Protein 3EBR (pdb70)

Structure (mmCIF, N/CA/C/O backbone):
data_3EBR
#
_entry.id   3EBR
#
_cell.length_a   91.157
_cell.length_b   91.157
_cell.length_c   48.753
_cell.angle_alpha   90.000
_cell.angle_beta   90.000
_cell.angle_gamma   90.000
#
_symmetry.space_group_name_H-M   'P 42 2 2'
#
loop_
_entity.id
_entity.type
_entity.pdbx_description
1 polymer 'uncharacterized RmlC-like cupin'
2 non-polymer DI(HYDROXYETHYL)ETHER
3 water water
#
loop_
_atom_site.group_PDB
_atom_site.id
_atom_site.type_symbol
_atom_site.label_atom_id
_atom_site.label_alt_id
_atom_site.label_comp_id
_atom_site.label_asym_id
_atom_site.label_entity_id
_atom_site.label_seq_id
_atom_site.pdbx_PDB_ins_code
_atom_site.Cartn_x
_atom_site.Cartn_y
_atom_site.Cartn_z
_atom_site.occupancy
_atom_site.B_iso_or_equiv
_atom_site.auth_seq_id
_atom_site.auth_comp_id
_atom_site.auth_asym_id
_atom_site.auth_atom_id
_atom_site.pdbx_PDB_model_num
ATOM 9 N N . LEU A 1 3 ? 50.118 -3.382 4.554 1.00 57.85 2 LEU A N 1
ATOM 10 C CA . LEU A 1 3 ? 49.890 -2.106 5.296 1.00 58.51 2 LEU A CA 1
ATOM 11 C C . LEU A 1 3 ? 51.073 -1.430 5.998 1.00 59.04 2 LEU A C 1
ATOM 12 O O . LEU A 1 3 ? 51.159 -0.202 5.947 1.00 58.98 2 LEU A O 1
ATOM 14 N N . PHE A 1 4 ? 51.976 -2.212 6.610 1.00 59.23 3 PHE A N 1
ATOM 15 C CA . PHE A 1 4 ? 53.134 -1.645 7.362 1.00 59.02 3 PHE A CA 1
ATOM 16 C C . PHE A 1 4 ? 54.074 -0.773 6.505 1.00 59.70 3 PHE A C 1
ATOM 17 O O . PHE A 1 4 ? 54.755 0.112 7.041 1.00 58.01 3 PHE A O 1
ATOM 25 N N . GLU A 1 5 ? 54.136 -1.077 5.202 1.00 61.23 4 GLU A N 1
ATOM 26 C CA . GLU A 1 5 ? 54.922 -0.320 4.221 1.00 62.29 4 GLU A CA 1
ATOM 27 C C . GLU A 1 5 ? 54.411 1.141 4.117 1.00 62.74 4 GLU A C 1
ATOM 28 O O . GLU A 1 5 ? 55.213 2.055 3.908 1.00 63.53 4 GLU A O 1
ATOM 34 N N . SER A 1 6 ? 53.096 1.343 4.286 1.00 62.53 5 SER A N 1
ATOM 35 C CA . SER A 1 6 ? 52.463 2.668 4.265 1.00 63.18 5 SER A CA 1
ATOM 36 C C . SER A 1 6 ? 52.378 3.362 5.654 1.00 63.95 5 SER A C 1
ATOM 37 O O . SER A 1 6 ? 52.223 4.587 5.682 1.00 65.46 5 SER A O 1
ATOM 39 N N . ILE A 1 7 ? 52.459 2.619 6.778 1.00 63.65 6 ILE A N 1
ATOM 40 C CA . ILE A 1 7 ? 52.375 3.221 8.151 1.00 62.84 6 ILE A CA 1
ATOM 41 C C . ILE A 1 7 ? 53.588 4.085 8.546 1.00 62.14 6 ILE A C 1
ATOM 42 O O . ILE A 1 7 ? 54.732 3.635 8.447 1.00 61.20 6 ILE A O 1
ATOM 47 N N . ASN A 1 8 ? 53.313 5.317 9.001 1.00 61.54 7 ASN A N 1
ATOM 48 C CA . ASN A 1 8 ? 54.343 6.268 9.417 1.00 60.67 7 ASN A CA 1
ATOM 49 C C . ASN A 1 8 ? 53.734 7.390 10.294 1.00 59.54 7 ASN A C 1
ATOM 50 O O . ASN A 1 8 ? 52.499 7.486 10.428 1.00 59.32 7 ASN A O 1
ATOM 55 N N . THR A 1 9 ? 54.592 8.190 10.931 1.00 57.42 8 THR A N 1
ATOM 56 C CA . THR A 1 9 ? 54.170 9.319 11.751 1.00 55.07 8 THR A CA 1
ATOM 57 C C . THR A 1 9 ? 53.568 10.413 10.871 1.00 53.90 8 THR A C 1
ATOM 58 O O . THR A 1 9 ? 54.234 10.910 9.949 1.00 54.20 8 THR A O 1
ATOM 62 N N . GLY A 1 10 ? 52.305 10.739 11.154 1.00 51.72 9 GLY A N 1
ATOM 63 C CA . GLY A 1 10 ? 51.542 11.754 10.445 1.00 49.98 9 GLY A CA 1
ATOM 64 C C . GLY A 1 10 ? 51.268 12.966 11.314 1.00 48.60 9 GLY A C 1
ATOM 65 O O . GLY A 1 10 ? 51.526 12.975 12.524 1.00 47.12 9 GLY A O 1
ATOM 66 N N . CYS A 1 11 ? 50.727 13.985 10.663 1.00 48.12 10 CYS A N 1
ATOM 67 C CA . CYS A 1 11 ? 50.388 15.245 11.285 1.00 47.04 10 CYS A CA 1
ATOM 68 C C . CYS A 1 11 ? 49.243 15.887 10.536 1.00 45.65 10 CYS A C 1
ATOM 69 O O . CYS A 1 11 ? 49.346 16.052 9.325 1.00 44.77 10 CYS A O 1
ATOM 72 N N . LEU A 1 12 ? 48.169 16.228 11.252 1.00 45.19 11 LEU A N 1
ATOM 73 C CA . LEU A 1 12 ? 46.991 16.881 10.684 1.00 44.20 11 LEU A CA 1
ATOM 74 C C . LEU A 1 12 ? 46.909 18.233 11.368 1.00 43.55 11 LEU A C 1
ATOM 75 O O . LEU A 1 12 ? 46.711 18.301 12.589 1.00 41.17 11 LEU A O 1
ATOM 80 N N . ASP A 1 13 ? 47.084 19.301 10.584 1.00 44.42 12 ASP A N 1
ATOM 81 C CA . ASP A 1 13 ? 47.075 20.663 11.109 1.00 44.85 12 ASP A CA 1
ATOM 82 C C . ASP A 1 13 ? 45.633 21.064 11.443 1.00 43.95 12 ASP A C 1
ATOM 83 O O . ASP A 1 13 ? 44.683 20.511 10.879 1.00 43.24 12 ASP A O 1
ATOM 88 N N . GLY A 1 14 ? 45.482 22.002 12.375 1.00 44.30 13 GLY A N 1
ATOM 89 C CA . GLY A 1 14 ? 44.168 22.491 12.812 1.00 45.37 13 GLY A CA 1
ATOM 90 C C . GLY A 1 14 ? 43.198 22.929 11.719 1.00 46.06 13 GLY A C 1
ATOM 91 O O . GLY A 1 14 ? 42.009 22.637 11.803 1.00 46.41 13 GLY A O 1
ATOM 92 N N . ASN A 1 15 ? 43.724 23.573 10.679 1.00 46.79 14 ASN A N 1
ATOM 93 C CA . ASN A 1 15 ? 42.903 24.045 9.535 1.00 48.30 14 ASN A CA 1
ATOM 94 C C . ASN A 1 15 ? 42.982 23.109 8.271 1.00 48.65 14 ASN A C 1
ATOM 95 O O . ASN A 1 15 ? 42.815 23.583 7.149 1.00 49.83 14 ASN A O 1
ATOM 100 N N . ASP A 1 16 ? 43.252 21.810 8.480 1.00 48.50 15 ASP A N 1
ATOM 101 C CA . ASP A 1 16 ? 43.239 20.756 7.429 1.00 48.63 15 ASP A CA 1
ATOM 102 C C . ASP A 1 16 ? 42.124 19.701 7.703 1.00 47.79 15 ASP A C 1
ATOM 103 O O . ASP A 1 16 ? 42.049 18.662 7.029 1.00 47.67 15 ASP A O 1
ATOM 108 N N . THR A 1 17 ? 41.269 19.989 8.689 1.00 46.74 16 THR A N 1
ATOM 109 C CA . THR A 1 17 ? 40.136 19.180 9.086 1.00 45.28 16 THR A CA 1
ATOM 110 C C . THR A 1 17 ? 39.110 20.242 9.547 1.00 44.76 16 THR A C 1
ATOM 111 O O . THR A 1 17 ? 39.442 21.086 10.388 1.00 45.39 16 THR A O 1
ATOM 115 N N . PRO A 1 18 ? 37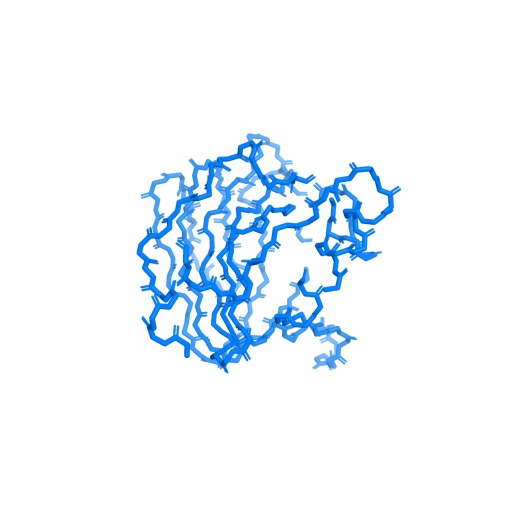.880 20.233 8.988 1.00 43.90 17 PRO A N 1
ATOM 116 C CA . PRO A 1 18 ? 36.950 21.300 9.381 1.00 42.51 17 PRO A CA 1
ATOM 117 C C . PRO A 1 18 ? 36.219 21.162 10.721 1.00 42.34 17 PRO A C 1
ATOM 118 O O . PRO A 1 18 ? 36.012 20.048 11.210 1.00 42.12 17 PRO A O 1
ATOM 122 N N . TRP A 1 19 ? 35.878 22.323 11.303 1.00 42.60 18 TRP A N 1
ATOM 123 C CA . TRP A 1 19 ? 35.049 22.404 12.493 1.00 40.78 18 TRP A CA 1
ATOM 124 C C . TRP A 1 19 ? 33.693 22.120 11.908 1.00 39.61 18 TRP A C 1
ATOM 125 O O . TRP A 1 19 ? 33.381 22.648 10.839 1.00 38.83 18 TRP A O 1
ATOM 144 N N . PRO A 1 21 ? 29.275 21.095 12.968 1.00 41.72 20 PRO A N 1
ATOM 145 C CA . PRO A 1 21 ? 28.270 20.925 14.012 1.00 42.66 20 PRO A CA 1
ATOM 146 C C . PRO A 1 21 ? 28.051 19.452 14.300 1.00 43.70 20 PRO A C 1
ATOM 147 O O . PRO A 1 21 ? 28.164 18.626 13.385 1.00 43.38 20 PRO A O 1
ATOM 151 N N . PHE A 1 22 ? 27.705 19.133 15.548 1.00 44.57 21 PHE A N 1
ATOM 152 C CA . PHE A 1 22 ? 27.492 17.755 15.981 1.00 44.92 21 PHE A CA 1
ATOM 153 C C . PHE A 1 22 ? 26.060 17.354 15.532 1.00 44.85 21 PHE A C 1
ATOM 154 O O . PHE A 1 22 ? 25.154 17.158 16.349 1.00 45.25 21 PHE A O 1
ATOM 162 N N . ALA A 1 23 ? 25.892 17.210 14.211 1.00 44.47 22 ALA A N 1
ATOM 163 C CA . ALA A 1 23 ? 24.616 16.905 13.574 1.00 44.01 22 ALA A CA 1
ATOM 164 C C . ALA A 1 23 ? 24.279 15.423 13.685 1.00 45.37 22 ALA A C 1
ATOM 165 O O . ALA A 1 23 ? 25.188 14.598 13.659 1.00 46.27 22 ALA A O 1
ATOM 167 N N . PRO A 1 24 ? 22.977 15.063 13.746 1.00 45.96 23 PRO A N 1
ATOM 168 C CA . PRO A 1 24 ? 21.761 15.880 13.710 1.00 45.87 23 PRO A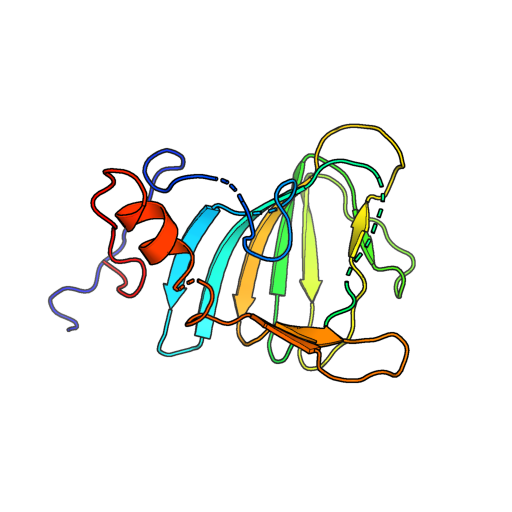 CA 1
ATOM 169 C C . PRO A 1 24 ? 21.231 16.304 15.098 1.00 45.32 23 PRO A C 1
ATOM 170 O O . PRO A 1 24 ? 20.107 16.807 15.183 1.00 45.46 23 PRO A O 1
ATOM 174 N N . TYR A 1 25 ? 22.053 16.211 16.145 1.00 45.02 24 TYR A N 1
ATOM 175 C CA . TYR A 1 25 ? 21.613 16.509 17.512 1.00 45.01 24 TYR A CA 1
ATOM 176 C C . TYR A 1 25 ? 21.720 17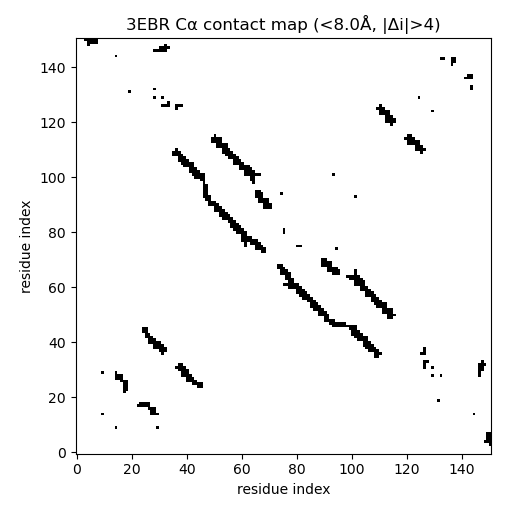.963 17.910 1.00 44.52 24 TYR A C 1
ATOM 177 O O . TYR A 1 25 ? 20.789 18.484 18.521 1.00 45.33 24 TYR A O 1
ATOM 186 N N . SER A 1 26 ? 22.851 18.596 17.593 1.00 44.36 25 SER A N 1
ATOM 187 C CA . SER A 1 26 ? 23.107 19.996 17.949 1.00 44.53 25 SER A CA 1
ATOM 188 C C . SER A 1 26 ? 23.888 20.775 16.891 1.00 45.74 25 SER A C 1
ATOM 189 O O . SER A 1 26 ? 24.788 20.249 16.237 1.00 46.93 25 SER A O 1
ATOM 192 N N . ASN A 1 27 ? 23.527 22.046 16.772 1.00 46.82 26 ASN A N 1
ATOM 193 C CA . ASN A 1 27 ? 24.122 22.994 15.861 1.00 47.34 26 ASN A CA 1
ATOM 194 C C . ASN A 1 27 ? 25.130 23.908 16.612 1.00 46.49 26 ASN A C 1
ATOM 195 O O . ASN A 1 27 ? 26.013 24.486 15.982 1.00 46.36 26 ASN A O 1
ATOM 200 N N . ASP A 1 28 ? 25.014 24.017 17.945 1.00 45.79 27 ASP A N 1
ATOM 201 C CA . ASP A 1 28 ? 25.918 24.831 18.777 1.00 45.87 27 ASP A CA 1
ATOM 202 C C . ASP A 1 28 ? 27.184 24.101 19.184 1.00 44.96 27 ASP A C 1
ATOM 203 O O . ASP A 1 28 ? 28.231 24.733 19.291 1.00 45.56 27 ASP A O 1
ATOM 208 N N . VAL A 1 29 ? 27.079 22.802 19.467 1.00 44.88 28 VAL A N 1
ATOM 209 C CA . VAL A 1 29 ? 28.242 21.991 19.830 1.00 44.69 28 VAL A CA 1
ATOM 210 C C . VAL A 1 29 ? 28.973 21.654 18.539 1.00 44.80 28 VAL A C 1
ATOM 211 O O . VAL A 1 29 ? 28.378 21.015 17.664 1.00 45.94 28 VAL A O 1
ATOM 223 N N . VAL A 1 31 ? 32.529 20.045 16.556 1.00 42.16 30 VAL A N 1
ATOM 224 C CA . VAL A 1 31 ? 33.516 18.971 16.682 1.00 42.25 30 VAL A CA 1
ATOM 225 C C . VAL A 1 31 ? 34.504 19.072 15.520 1.00 43.19 30 VAL A C 1
ATOM 226 O O . VAL A 1 31 ? 34.134 19.548 14.453 1.00 44.28 30 VAL A O 1
ATOM 230 N N . LYS A 1 32 ? 35.760 18.687 15.751 1.00 43.74 31 LYS A N 1
ATOM 231 C CA . LYS A 1 32 ? 36.803 18.662 14.722 1.00 44.27 31 LYS A CA 1
ATOM 232 C C . LYS A 1 32 ? 37.454 17.286 14.856 1.00 43.61 31 LYS A C 1
ATOM 233 O O . LYS A 1 32 ? 37.973 16.971 15.921 1.00 42.48 31 LYS A O 1
ATOM 239 N N . TYR A 1 33 ? 37.417 16.480 13.793 1.00 43.27 32 TYR A N 1
ATOM 240 C CA . TYR A 1 33 ? 37.994 15.127 13.798 1.00 43.59 32 TYR A CA 1
ATOM 241 C C . TYR A 1 33 ? 39.442 15.083 13.303 1.00 43.89 32 TYR A C 1
ATOM 242 O O . TYR A 1 33 ? 39.728 15.538 12.193 1.00 43.40 32 TYR A O 1
ATOM 251 N N . PHE A 1 34 ? 40.333 14.538 14.137 1.00 44.16 33 PHE A N 1
ATOM 252 C CA . PHE A 1 34 ? 41.760 14.360 13.820 1.00 44.46 33 PHE A CA 1
ATOM 253 C C . PHE A 1 34 ? 42.107 12.912 13.490 1.00 45.59 33 PHE A C 1
ATOM 254 O O . PHE A 1 34 ? 42.942 12.679 12.624 1.00 48.14 33 PHE A O 1
ATOM 262 N N . LYS A 1 35 ? 41.515 11.951 14.199 1.00 45.56 34 LYS A N 1
ATOM 263 C CA . LYS A 1 35 ? 41.784 10.547 13.957 1.00 45.53 34 LYS A CA 1
ATOM 264 C C . LYS A 1 35 ? 40.509 9.771 14.273 1.00 44.69 34 LYS A C 1
ATOM 265 O O . LYS A 1 35 ? 39.788 10.157 15.172 1.00 42.65 34 LYS A O 1
ATOM 271 N N . ILE A 1 36 ? 40.204 8.735 13.492 1.00 44.59 35 ILE A N 1
ATOM 272 C CA . ILE A 1 36 ? 39.024 7.893 13.680 1.00 44.15 35 ILE A CA 1
ATOM 273 C C . ILE A 1 36 ? 39.490 6.463 13.428 1.00 44.98 35 ILE A C 1
ATOM 274 O O . ILE A 1 36 ? 39.371 5.972 12.328 1.00 47.63 35 ILE A O 1
ATOM 279 N N . ASP A 1 37 ? 40.059 5.820 14.447 1.00 45.81 36 ASP A N 1
ATOM 280 C CA . ASP A 1 37 ? 40.579 4.446 14.340 1.00 45.91 36 ASP A CA 1
ATOM 281 C C . ASP A 1 37 ? 39.448 3.393 14.355 1.00 44.61 36 ASP A C 1
ATOM 282 O O . ASP A 1 37 ? 38.833 3.187 15.402 1.00 43.75 36 ASP A O 1
ATOM 287 N N . PRO A 1 38 ? 39.221 2.686 13.225 1.00 42.93 37 PRO A N 1
ATOM 288 C CA . PRO A 1 38 ? 38.167 1.678 13.209 1.00 43.70 37 PRO A CA 1
ATOM 289 C C . PRO A 1 38 ? 38.561 0.318 13.790 1.00 44.42 37 PRO A C 1
ATOM 290 O O . PRO A 1 38 ? 37.668 -0.506 13.999 1.00 45.28 37 PRO A O 1
ATOM 294 N N . VAL A 1 39 ? 39.856 0.057 14.002 1.00 44.96 38 VAL A N 1
ATOM 295 C CA . VAL A 1 39 ? 40.293 -1.221 14.576 1.00 45.96 38 VAL A CA 1
ATOM 296 C C . VAL A 1 39 ? 39.938 -1.228 16.062 1.00 46.68 38 VAL A C 1
ATOM 297 O O . VAL A 1 39 ? 39.078 -2.008 16.466 1.00 47.20 38 VAL A O 1
ATOM 301 N N . ARG A 1 40 ? 40.548 -0.333 16.839 1.00 47.36 39 ARG A N 1
ATOM 302 C CA . ARG A 1 40 ? 40.278 -0.254 18.296 1.00 48.92 39 ARG A CA 1
ATOM 303 C C . ARG A 1 40 ? 39.091 0.611 18.703 1.00 48.90 39 ARG A C 1
ATOM 304 O O . ARG A 1 40 ? 38.717 0.580 19.871 1.00 49.96 39 ARG A O 1
ATOM 312 N N . GLY A 1 41 ? 38.496 1.355 17.762 1.00 48.82 40 GLY A N 1
ATOM 313 C CA . GLY A 1 41 ? 37.350 2.210 18.044 1.00 48.65 40 GLY A CA 1
ATOM 314 C C . GLY A 1 41 ? 37.776 3.401 18.863 1.00 48.77 40 GLY A C 1
ATOM 315 O O . GLY A 1 41 ? 37.251 3.609 19.953 1.00 49.98 40 GLY A O 1
ATOM 316 N N . GLU A 1 42 ? 38.744 4.155 18.341 1.00 48.36 41 GLU A N 1
ATOM 317 C CA . GLU A 1 42 ? 39.291 5.325 19.015 1.00 48.49 41 GLU A CA 1
ATOM 318 C C . GLU A 1 42 ? 39.165 6.566 18.137 1.00 44.81 41 GLU A C 1
ATOM 319 O O . GLU A 1 42 ? 39.367 6.474 16.935 1.00 45.04 41 GLU A O 1
ATOM 325 N N . THR A 1 43 ? 38.808 7.701 18.739 1.00 41.70 42 THR A N 1
ATOM 326 C CA . THR A 1 43 ? 38.722 8.97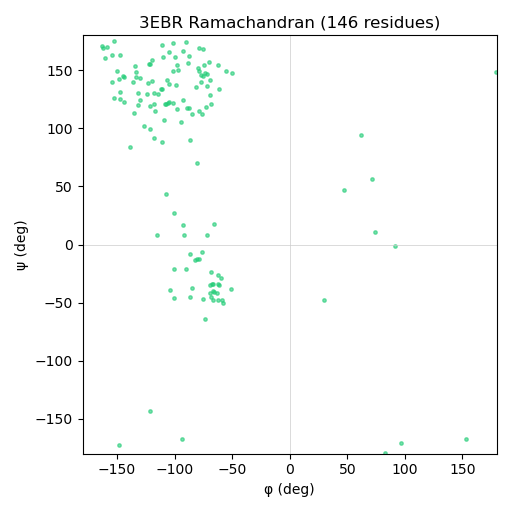1 18.031 1.00 41.37 42 THR A CA 1
ATOM 327 C C . THR A 1 43 ? 39.484 10.033 18.820 1.00 39.30 42 THR A C 1
ATOM 328 O O . THR A 1 43 ? 39.503 9.990 20.049 1.00 36.96 42 THR A O 1
ATOM 332 N N . ILE A 1 44 ? 40.145 10.935 18.090 1.00 39.26 43 ILE A N 1
ATOM 333 C CA . ILE A 1 44 ? 40.895 12.064 18.641 1.00 39.35 43 ILE A CA 1
ATOM 334 C C . ILE A 1 44 ? 40.178 13.285 18.076 1.00 38.49 43 ILE A C 1
ATOM 335 O O . ILE A 1 44 ? 40.051 13.405 16.860 1.00 39.15 43 ILE A O 1
ATOM 340 N N . THR A 1 45 ? 39.662 14.151 18.942 1.00 39.00 44 THR A N 1
ATOM 341 C CA . THR A 1 45 ? 38.933 15.346 18.509 1.00 39.04 44 THR A CA 1
ATOM 342 C C . THR A 1 45 ? 39.073 16.563 19.403 1.00 39.43 44 THR A C 1
ATOM 343 O O . THR A 1 45 ? 39.534 16.448 20.528 1.00 40.99 44 THR A O 1
ATOM 347 N N . LEU A 1 46 ? 38.723 17.722 18.845 1.00 40.81 45 LEU A N 1
ATOM 348 C CA . LEU A 1 46 ? 38.606 18.990 19.569 1.00 41.23 45 LEU A CA 1
ATOM 349 C C . LEU A 1 46 ? 37.102 19.099 19.602 1.00 42.26 45 LEU A C 1
ATOM 350 O O . LEU A 1 46 ? 36.446 18.723 18.621 1.00 42.08 45 LEU A O 1
ATOM 355 N N . LEU A 1 47 ? 36.554 19.586 20.708 1.00 44.63 46 LEU A N 1
ATOM 356 C CA . LEU A 1 47 ? 35.112 19.717 20.877 1.00 47.28 46 LEU A CA 1
ATOM 357 C C . LEU A 1 47 ? 34.822 21.083 21.483 1.00 48.05 46 LEU A C 1
ATOM 358 O O . LEU A 1 47 ? 35.246 21.334 22.601 1.00 50.58 46 LEU A O 1
ATOM 363 N N . LYS A 1 48 ? 34.159 21.969 20.724 1.00 48.45 47 LYS A N 1
ATOM 364 C CA . LYS A 1 48 ? 33.794 23.334 21.153 1.00 47.76 47 LYS A CA 1
ATOM 365 C C . LYS A 1 48 ? 32.343 23.318 21.612 1.00 47.77 47 LYS A C 1
ATOM 366 O O . LYS A 1 48 ? 31.494 22.699 20.958 1.00 48.84 47 LYS A O 1
ATOM 370 N N . ALA A 1 49 ? 32.063 23.990 22.728 1.00 46.88 48 ALA A N 1
ATOM 371 C CA . ALA A 1 49 ? 30.708 24.073 23.286 1.00 46.59 48 ALA A CA 1
ATOM 372 C C . ALA A 1 49 ? 30.494 25.431 23.976 1.00 46.78 48 ALA A C 1
ATOM 373 O O . ALA A 1 49 ? 31.360 25.852 24.761 1.00 46.51 48 ALA A O 1
ATOM 375 N N . PRO A 1 50 ? 29.365 26.132 23.677 1.00 46.39 49 PRO A N 1
ATOM 376 C CA . PRO A 1 50 ? 29.148 27.411 24.348 1.00 46.32 49 PRO A CA 1
ATOM 377 C C . PRO A 1 50 ? 28.823 27.243 25.841 1.00 47.05 49 PRO A C 1
ATOM 378 O O . PRO A 1 50 ? 28.358 26.169 26.270 1.00 46.26 49 PRO A O 1
ATOM 382 N N . ALA A 1 51 ? 29.079 28.311 26.601 1.00 48.10 50 ALA A N 1
ATOM 383 C CA . ALA A 1 51 ? 28.848 28.355 28.043 1.00 48.83 50 ALA A CA 1
ATOM 384 C C . ALA A 1 51 ? 27.376 28.181 28.401 1.00 50.18 50 ALA A C 1
ATOM 385 O O . ALA A 1 51 ? 26.496 28.518 27.612 1.00 50.06 50 ALA A O 1
ATOM 387 N N . GLY A 1 52 ? 27.140 27.690 29.615 1.00 52.11 51 GLY A N 1
ATOM 388 C CA . GLY A 1 52 ? 25.803 27.434 30.149 1.00 53.90 51 GLY A CA 1
ATOM 389 C C . GLY A 1 52 ? 24.969 26.407 29.406 1.00 55.01 51 GLY A C 1
ATOM 390 O O . GLY A 1 52 ? 23.783 26.635 29.171 1.00 55.72 51 GLY A O 1
ATOM 399 N N . GLU A 1 54 ? 23.968 22.261 29.462 1.00 58.42 53 GLU A N 1
ATOM 400 C CA . GLU A 1 54 ? 23.945 20.957 30.103 1.00 58.23 53 GLU A CA 1
ATOM 401 C C . GLU A 1 54 ? 23.766 19.990 28.954 1.00 58.71 53 GLU A C 1
ATOM 402 O O . GLU A 1 54 ? 22.806 20.135 28.193 1.00 59.83 53 GLU A O 1
ATOM 412 N N . PRO A 1 56 ? 23.708 15.788 27.262 1.00 54.52 55 PRO A N 1
ATOM 413 C CA . PRO A 1 56 ? 23.073 14.540 27.711 1.00 53.32 55 PRO A CA 1
ATOM 414 C C . PRO A 1 56 ? 23.973 13.606 28.492 1.00 51.42 55 PRO A C 1
ATOM 415 O O . PRO A 1 56 ? 25.187 13.623 28.298 1.00 50.04 55 PRO A O 1
ATOM 419 N N . ARG A 1 57 ? 23.357 12.845 29.399 1.00 50.62 56 ARG A N 1
ATOM 420 C CA . ARG A 1 57 ? 24.078 11.887 30.202 1.00 49.80 56 ARG A CA 1
ATOM 421 C C . ARG A 1 57 ? 24.454 10.754 29.257 1.00 49.26 56 ARG A C 1
ATOM 422 O O . ARG A 1 57 ? 23.649 10.361 28.402 1.00 49.67 56 ARG A O 1
ATOM 430 N N . HIS A 1 58 ? 25.690 10.291 29.367 1.00 48.75 57 HIS A N 1
ATOM 431 C CA . HIS A 1 58 ? 26.175 9.207 28.536 1.00 49.47 57 HIS A CA 1
ATOM 432 C C . HIS A 1 58 ? 26.896 8.185 29.382 1.00 49.05 57 HIS A C 1
ATOM 433 O O . HIS A 1 58 ? 27.476 8.534 30.406 1.00 50.12 57 HIS A O 1
ATOM 440 N N . HIS A 1 59 ? 26.813 6.933 28.945 1.00 48.55 58 HIS A N 1
ATOM 441 C CA . HIS A 1 59 ? 27.505 5.805 29.528 1.00 47.18 58 HIS A CA 1
ATOM 442 C C . HIS A 1 59 ? 28.567 5.599 28.488 1.00 46.73 58 HIS A C 1
ATOM 443 O O . HIS A 1 59 ? 28.222 5.585 27.299 1.00 46.29 58 HIS A O 1
ATOM 450 N N A HIS A 1 60 ? 29.823 5.453 28.918 0.50 46.30 59 HIS A N 1
ATOM 451 N N B HIS A 1 60 ? 29.829 5.450 28.881 0.50 46.57 59 HIS A N 1
ATOM 452 C CA A HIS A 1 60 ? 30.947 5.229 28.008 0.50 46.29 59 HIS A CA 1
ATOM 453 C CA B HIS A 1 60 ? 30.909 5.214 27.898 0.50 46.71 59 HIS A CA 1
ATOM 454 C C A HIS A 1 60 ? 31.577 3.852 28.265 0.50 45.86 59 HIS A C 1
ATOM 455 C C B HIS A 1 60 ? 31.592 3.880 28.236 0.50 46.15 59 HIS A C 1
ATOM 456 O O A HIS A 1 60 ? 31.869 3.511 29.413 0.50 44.77 59 HIS A O 1
ATOM 457 O O B HIS A 1 60 ? 31.903 3.589 29.393 0.50 45.12 59 HIS A O 1
ATOM 470 N N . THR A 1 61 ? 31.794 3.087 27.187 1.00 46.11 60 THR A N 1
ATOM 471 C CA . THR A 1 61 ? 32.349 1.730 27.260 1.00 46.26 60 THR A CA 1
ATOM 472 C C . THR A 1 61 ? 33.860 1.570 27.498 1.00 46.89 60 THR A C 1
ATOM 473 O O . THR A 1 61 ? 34.267 0.544 28.050 1.00 48.41 60 THR A O 1
ATOM 477 N N . GLY A 1 62 ? 34.670 2.543 27.076 1.00 47.10 61 GLY A N 1
ATOM 478 C CA . GLY A 1 62 ? 36.134 2.501 27.261 1.00 46.91 61 GLY A CA 1
ATOM 479 C C . GLY A 1 62 ? 36.600 3.696 28.063 1.00 47.26 61 GLY A C 1
ATOM 480 O O . GLY A 1 62 ? 35.920 4.116 28.987 1.00 49.74 61 GLY A O 1
ATOM 481 N N . THR A 1 63 ? 37.760 4.238 27.734 1.00 46.14 62 THR A N 1
ATOM 482 C CA . THR A 1 63 ? 38.308 5.380 28.456 1.00 45.13 62 THR A CA 1
ATOM 483 C C . THR A 1 63 ? 38.160 6.656 27.653 1.00 44.91 62 THR A C 1
ATOM 484 O O . THR A 1 63 ? 37.836 6.617 26.461 1.00 46.75 62 THR A O 1
ATOM 488 N N . VAL A 1 64 ? 38.359 7.782 28.335 1.00 43.45 63 VAL A N 1
ATOM 489 C CA . VAL A 1 64 ? 38.329 9.106 27.739 1.00 42.82 63 VAL A CA 1
ATOM 490 C C . VAL A 1 64 ? 39.387 9.959 28.441 1.00 42.77 63 VAL A C 1
ATOM 491 O O . VAL A 1 64 ? 39.365 10.045 29.664 1.00 45.06 63 VAL A O 1
ATOM 495 N N . ILE A 1 65 ? 40.330 10.519 27.687 1.00 40.57 64 ILE A N 1
ATOM 496 C CA . ILE A 1 65 ? 41.343 11.423 28.207 1.00 39.53 64 ILE A CA 1
ATOM 497 C C . ILE A 1 65 ? 40.877 12.793 27.713 1.00 40.58 64 ILE A C 1
ATOM 498 O O . ILE A 1 65 ? 40.700 12.958 26.506 1.00 41.23 64 ILE A O 1
ATOM 503 N N . VAL A 1 66 ? 40.644 13.746 28.616 1.00 39.28 65 VAL A N 1
ATOM 504 C CA . VAL A 1 66 ? 40.203 15.082 28.243 1.00 38.31 65 VAL A CA 1
ATOM 505 C C . VAL A 1 66 ? 41.178 16.147 28.740 1.00 39.81 65 VAL A C 1
ATOM 506 O O . VAL A 1 66 ? 41.413 16.228 29.941 1.00 39.27 65 VAL A O 1
ATOM 510 N N . TYR A 1 67 ? 41.762 16.913 27.808 1.00 40.26 66 TYR A N 1
ATOM 511 C CA . TYR A 1 67 ? 42.630 18.043 28.100 1.00 40.45 66 TYR A CA 1
ATOM 512 C C . TYR A 1 67 ? 41.801 19.292 27.751 1.00 41.55 66 TYR A C 1
ATOM 513 O O . TYR A 1 67 ? 41.401 19.468 26.597 1.00 41.67 66 TYR A O 1
ATOM 522 N N . THR A 1 68 ? 41.580 20.161 28.732 1.00 42.12 67 THR A N 1
ATOM 523 C CA . THR A 1 68 ? 40.784 21.374 28.547 1.00 42.99 67 THR A CA 1
ATOM 524 C C . THR A 1 68 ? 41.660 22.488 27.983 1.00 43.72 67 THR A C 1
ATOM 525 O O . THR A 1 68 ? 42.565 22.984 28.665 1.00 43.43 67 THR A O 1
ATOM 529 N N . VAL A 1 69 ? 41.385 22.870 26.736 1.00 45.04 68 VAL A N 1
ATOM 530 C CA . VAL A 1 69 ? 42.155 23.911 26.041 1.00 44.87 68 VAL A CA 1
ATOM 531 C C . VAL A 1 69 ? 41.725 25.260 26.618 1.00 45.86 68 VAL A C 1
ATOM 532 O O . VAL A 1 69 ? 42.581 26.091 26.931 1.00 45.44 68 VAL A O 1
ATOM 536 N N . GLN A 1 70 ? 40.413 25.477 26.737 1.00 46.82 69 GLN A N 1
ATOM 537 C CA . GLN A 1 70 ? 39.888 26.693 27.373 1.00 46.33 69 GLN A CA 1
ATOM 538 C C . GLN A 1 70 ? 38.501 26.454 27.937 1.00 45.08 69 GLN A C 1
ATOM 539 O O . GLN A 1 70 ? 37.816 25.507 27.543 1.00 44.77 69 GLN A O 1
ATOM 545 N N . GLY A 1 71 ? 38.101 27.361 28.825 1.00 43.51 70 GLY A N 1
ATOM 546 C CA . GLY A 1 71 ? 36.820 27.312 29.494 1.00 42.76 70 GLY A CA 1
ATOM 547 C C . GLY A 1 71 ? 36.871 26.384 30.686 1.00 42.93 70 GLY A C 1
ATOM 548 O O . GLY A 1 71 ? 37.930 25.825 31.005 1.00 42.38 70 GLY A O 1
ATOM 549 N N . SER A 1 72 ? 35.732 26.256 31.369 1.00 43.87 71 SER A N 1
ATOM 550 C CA . SER A 1 72 ? 35.607 25.378 32.537 1.00 43.71 71 SER A CA 1
ATOM 551 C C . SER A 1 72 ? 34.335 24.558 32.430 1.00 43.96 71 SER A C 1
ATOM 552 O O . SER A 1 72 ? 33.319 25.049 31.943 1.00 45.37 71 SER A O 1
ATOM 555 N N . TRP A 1 73 ? 34.402 23.315 32.890 1.00 44.10 72 TRP A N 1
ATOM 556 C CA . TRP A 1 73 ? 33.264 22.406 32.854 1.00 44.77 72 TRP A CA 1
ATOM 557 C C . TRP A 1 73 ? 33.396 21.400 33.982 1.00 45.48 72 TRP A C 1
ATOM 558 O O . TRP A 1 73 ? 34.400 21.384 34.699 1.00 45.18 72 TRP A O 1
ATOM 569 N N . ARG A 1 74 ? 32.367 20.577 34.130 1.00 47.01 73 ARG A N 1
ATOM 570 C CA . ARG A 1 74 ? 32.306 19.551 35.161 1.00 48.80 73 ARG A CA 1
ATOM 571 C C . ARG A 1 74 ? 31.249 18.518 34.852 1.00 49.39 73 ARG A C 1
ATOM 572 O O . ARG A 1 74 ? 30.471 18.688 33.913 1.00 49.54 73 ARG A O 1
ATOM 580 N N . TYR A 1 75 ? 31.253 17.446 35.640 1.00 51.33 74 TYR A N 1
ATOM 581 C CA . TYR A 1 75 ? 30.264 16.390 35.557 1.00 52.01 74 TYR A CA 1
ATOM 582 C C . TYR A 1 75 ? 29.353 16.600 36.743 1.00 53.04 74 TYR A C 1
ATOM 583 O O . TYR A 1 75 ? 29.848 16.901 37.836 1.00 54.06 74 TYR A O 1
ATOM 592 N N . LYS A 1 76 ? 28.035 16.452 36.543 1.00 54.31 75 LYS A N 1
ATOM 593 C CA . LYS A 1 76 ? 27.045 16.580 37.634 1.00 54.67 75 LYS A CA 1
ATOM 594 C C . LYS A 1 76 ? 27.230 15.522 38.741 1.00 55.02 75 LYS A C 1
ATOM 595 O O . LYS A 1 76 ? 26.862 15.762 39.884 1.00 55.86 75 LYS A O 1
ATOM 599 N N . GLU A 1 77 ? 27.808 14.373 38.387 1.00 55.57 76 GLU A N 1
ATOM 600 C CA . GLU A 1 77 ? 28.053 13.259 39.293 1.00 55.74 76 GLU A CA 1
ATOM 601 C C . GLU A 1 77 ? 29.314 13.419 40.179 1.00 55.96 76 GLU A C 1
ATOM 602 O O . GLU A 1 77 ? 29.472 12.629 41.112 1.00 56.05 76 GLU A O 1
ATOM 608 N N . HIS A 1 78 ? 30.195 14.396 39.890 1.00 55.73 77 HIS A N 1
ATOM 609 C CA . HIS A 1 78 ? 31.437 14.644 40.658 1.00 55.52 77 HIS A CA 1
ATOM 610 C C . HIS A 1 78 ? 31.497 16.066 41.231 1.00 54.31 77 HIS A C 1
ATOM 611 O O . HIS A 1 78 ? 30.877 16.978 40.684 1.00 54.38 77 HIS A O 1
ATOM 618 N N . ASP A 1 79 ? 32.272 16.239 42.310 1.00 52.84 78 ASP A N 1
ATOM 619 C CA . ASP A 1 79 ? 32.407 17.531 43.026 1.00 52.52 78 ASP A CA 1
ATOM 620 C C . ASP A 1 79 ? 33.555 18.480 42.593 1.00 51.53 78 ASP A C 1
ATOM 621 O O . ASP A 1 79 ? 33.753 19.523 43.223 1.00 51.50 78 ASP A O 1
ATOM 623 N N . TRP A 1 80 ? 34.245 18.157 41.501 1.00 50.39 79 TRP A N 1
ATOM 624 C CA . TRP A 1 80 ? 35.379 18.950 40.977 1.00 48.93 79 TRP A CA 1
ATOM 625 C C . TRP A 1 80 ? 35.017 19.651 39.674 1.00 47.95 79 TRP A C 1
ATOM 626 O O . TRP A 1 80 ? 34.060 19.258 39.004 1.00 49.33 79 TRP A O 1
ATOM 637 N N . VAL A 1 81 ? 35.806 20.669 39.319 1.00 46.50 80 VAL A N 1
ATOM 638 C CA . VAL A 1 81 ? 35.640 21.438 38.081 1.00 45.76 80 VAL A CA 1
ATOM 639 C C . VAL A 1 81 ? 36.946 21.383 37.295 1.00 46.20 80 VAL A C 1
ATOM 640 O O . VAL A 1 81 ? 38.010 21.625 37.868 1.00 47.30 80 VAL A O 1
ATOM 644 N N . ALA A 1 82 ? 36.856 21.037 36.008 1.00 44.90 81 ALA A N 1
ATOM 645 C CA . ALA A 1 82 ? 38.006 20.962 35.123 1.00 45.43 81 ALA A CA 1
ATOM 646 C C . ALA A 1 82 ? 38.193 22.332 34.506 1.00 45.02 81 ALA A C 1
ATOM 647 O O . ALA A 1 82 ? 37.285 22.804 33.827 1.00 45.91 81 ALA A O 1
ATOM 649 N N . HIS A 1 83 ? 39.337 22.972 34.768 1.00 43.84 82 HIS A N 1
ATOM 650 C CA . HIS A 1 83 ? 39.678 24.294 34.212 1.00 43.53 82 HIS A CA 1
ATOM 651 C C . HIS A 1 83 ? 40.638 24.119 33.052 1.00 42.26 82 HIS A C 1
ATOM 652 O O . HIS A 1 83 ? 41.094 23.007 32.805 1.00 43.02 82 HIS A O 1
ATOM 659 N N . ALA A 1 84 ? 40.936 25.213 32.346 1.00 40.72 83 ALA A N 1
ATOM 660 C CA . ALA A 1 84 ? 41.887 25.208 31.231 1.00 39.14 83 ALA A CA 1
ATOM 661 C C . ALA A 1 84 ? 43.244 24.780 31.787 1.00 39.26 83 ALA A C 1
ATOM 662 O O . ALA A 1 84 ? 43.638 25.242 32.859 1.00 39.90 83 ALA A O 1
ATOM 664 N N . GLY A 1 85 ? 43.914 23.862 31.092 1.00 38.92 84 GLY A N 1
ATOM 665 C CA . GLY A 1 85 ? 45.202 23.313 31.530 1.00 39.14 84 GLY A CA 1
ATOM 666 C C . GLY A 1 85 ? 45.097 22.046 32.378 1.00 39.63 84 GLY A C 1
ATOM 667 O O . GLY A 1 85 ? 46.128 21.486 32.764 1.00 39.97 84 GLY A O 1
ATOM 668 N N . SER A 1 86 ? 43.872 21.584 32.664 1.00 40.09 85 SER A N 1
ATOM 669 C CA . SER A 1 86 ? 43.648 20.379 33.454 1.00 39.91 85 SER A CA 1
ATOM 670 C C . SER A 1 86 ? 43.529 19.176 32.540 1.00 40.19 85 SER A C 1
ATOM 671 O O . SER A 1 86 ? 43.387 19.325 31.324 1.00 40.06 85 SER A O 1
ATOM 674 N N . VAL A 1 87 ? 43.609 17.997 33.159 1.00 41.03 86 VAL A N 1
ATOM 675 C CA . VAL A 1 87 ? 43.477 16.706 32.499 1.00 41.08 86 VAL A CA 1
ATOM 676 C C . VAL A 1 87 ? 42.472 15.870 33.284 1.00 41.26 86 VAL A C 1
ATOM 677 O O . VAL A 1 87 ? 42.634 15.717 34.494 1.00 40.85 86 VAL A O 1
ATOM 681 N N . VAL A 1 88 ? 41.426 15.394 32.607 1.00 42.98 87 VAL A N 1
ATOM 682 C CA . VAL A 1 88 ? 40.406 14.517 33.188 1.00 44.78 87 VAL A CA 1
ATOM 683 C C . VAL A 1 88 ? 40.575 13.144 32.521 1.00 46.72 87 VAL A C 1
ATOM 684 O O . VAL A 1 88 ? 40.731 13.084 31.309 1.00 46.83 87 VAL A O 1
ATOM 688 N N . TYR A 1 89 ? 40.560 12.071 33.313 1.00 50.13 88 TYR A N 1
ATOM 689 C CA . TYR A 1 89 ? 40.697 10.704 32.819 1.00 52.70 88 TYR A CA 1
ATOM 690 C C . TYR A 1 89 ? 39.458 9.907 33.241 1.00 52.61 88 TYR A C 1
ATOM 691 O O . TYR A 1 89 ? 39.364 9.504 34.400 1.00 51.09 88 TYR A O 1
ATOM 700 N N . GLU A 1 90 ? 38.499 9.732 32.319 1.00 53.52 89 GLU A N 1
ATOM 701 C CA . GLU A 1 90 ? 37.294 8.946 32.580 1.00 54.64 89 GLU A CA 1
ATOM 702 C C . GLU A 1 90 ? 37.649 7.448 32.393 1.00 52.13 89 GLU A C 1
ATOM 703 O O . GLU A 1 90 ? 38.316 7.099 31.415 1.00 52.15 89 GLU A O 1
ATOM 709 N N . THR A 1 91 ? 37.206 6.577 33.303 1.00 49.32 90 THR A N 1
ATOM 710 C CA . THR A 1 91 ? 37.455 5.118 33.224 1.00 47.27 90 THR A CA 1
ATOM 711 C C . THR A 1 91 ? 36.240 4.362 32.656 1.00 45.35 90 THR A C 1
ATOM 712 O O . THR A 1 91 ? 35.135 4.871 32.666 1.00 45.16 90 THR A O 1
ATOM 716 N N . ALA A 1 92 ? 36.473 3.136 32.188 1.00 44.22 91 ALA A N 1
ATOM 717 C CA . ALA A 1 92 ? 35.447 2.259 31.572 1.00 43.02 91 ALA A CA 1
ATOM 718 C C . ALA A 1 9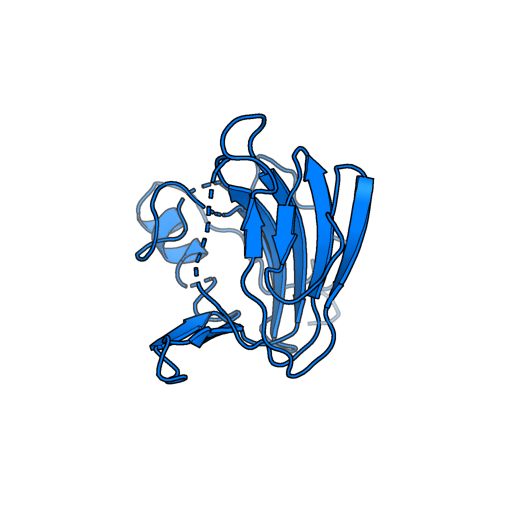2 ? 34.115 2.043 32.331 1.00 42.41 91 ALA A C 1
ATOM 719 O O . ALA A 1 92 ? 34.081 2.090 33.561 1.00 42.65 91 ALA A O 1
ATOM 721 N N . SER A 1 93 ? 33.045 1.860 31.545 1.00 41.95 92 SER A N 1
ATOM 722 C CA . SER A 1 93 ? 31.664 1.592 31.992 1.00 42.52 92 SER A CA 1
ATOM 723 C C . SER A 1 93 ? 31.126 2.498 33.111 1.00 42.47 92 SER A C 1
ATOM 724 O O . SER A 1 93 ? 30.561 2.024 34.084 1.00 43.72 92 SER A O 1
ATOM 727 N N . THR A 1 94 ? 31.326 3.798 32.951 1.00 43.47 93 THR A N 1
ATOM 728 C CA . THR A 1 94 ? 30.878 4.810 33.910 1.00 44.20 93 THR A CA 1
ATOM 729 C C . THR A 1 94 ? 29.934 5.784 33.199 1.00 45.01 93 THR A C 1
ATOM 730 O O . THR A 1 94 ? 30.013 5.949 31.970 1.00 45.06 93 THR A O 1
ATOM 734 N N . ARG A 1 95 ? 29.060 6.419 33.991 1.00 45.38 94 ARG A N 1
ATOM 735 C CA . ARG A 1 95 ? 28.035 7.360 33.512 1.00 45.62 94 ARG A CA 1
ATOM 736 C C . ARG A 1 95 ? 28.335 8.790 33.947 1.00 45.95 94 ARG A C 1
ATOM 737 O O . ARG A 1 95 ? 28.678 9.023 35.107 1.00 46.22 94 ARG A O 1
ATOM 745 N N . HIS A 1 96 ? 28.221 9.730 33.005 1.00 46.77 95 HIS A N 1
ATOM 746 C CA . HIS A 1 96 ? 28.507 11.147 33.233 1.00 47.56 95 HIS A CA 1
ATOM 747 C C . HIS A 1 96 ? 27.612 12.106 32.468 1.00 47.51 95 HIS A C 1
ATOM 748 O O . HIS A 1 96 ? 27.287 11.840 31.313 1.00 46.86 95 HIS A O 1
ATOM 755 N N . THR A 1 97 ? 27.304 13.245 33.101 1.00 47.48 96 THR A N 1
ATOM 756 C CA . THR A 1 97 ? 26.479 14.312 32.550 1.00 47.23 96 THR A CA 1
ATOM 757 C C . THR A 1 97 ? 27.383 15.549 32.477 1.00 48.49 96 THR A C 1
ATOM 758 O O . THR A 1 97 ? 27.487 16.294 33.460 1.00 48.50 96 THR A O 1
ATOM 762 N N . PRO A 1 98 ? 28.060 15.767 31.331 1.00 49.81 97 PRO A N 1
ATOM 763 C CA . PRO A 1 98 ? 28.939 16.931 31.263 1.00 50.09 97 PRO A CA 1
ATOM 764 C C . PRO A 1 98 ? 28.138 18.214 31.139 1.00 50.43 97 PRO A C 1
ATOM 765 O O . PRO A 1 98 ? 27.040 18.212 30.570 1.00 50.72 97 PRO A O 1
ATOM 769 N N . GLN A 1 99 ? 28.671 19.279 31.719 1.00 50.75 98 GLN A N 1
ATOM 770 C CA . GLN A 1 99 ? 28.036 20.583 31.664 1.00 50.33 98 GLN A CA 1
ATOM 771 C C . GLN A 1 99 ? 29.031 21.680 31.971 1.00 49.43 98 GLN A C 1
ATOM 772 O O . GLN A 1 99 ? 30.068 21.443 32.596 1.00 48.43 98 GLN A O 1
ATOM 778 N N . SER A 1 100 ? 28.656 22.882 31.559 1.00 49.38 99 SER A N 1
ATOM 779 C CA . SER A 1 100 ? 29.459 24.062 31.748 1.00 49.36 99 SER A CA 1
ATOM 780 C C . SER A 1 100 ? 29.513 24.433 33.225 1.00 48.31 99 SER A C 1
ATOM 781 O O . SER A 1 100 ? 28.510 24.315 33.932 1.00 46.63 99 SER A O 1
ATOM 784 N N . ALA A 1 101 ? 30.688 24.883 33.676 1.00 47.58 100 ALA A N 1
ATOM 785 C CA . ALA A 1 101 ? 30.902 25.307 35.071 1.00 46.12 100 ALA A CA 1
ATOM 786 C C . ALA A 1 101 ? 30.315 26.687 35.394 1.00 44.36 100 ALA A C 1
ATOM 787 O O . ALA A 1 101 ? 30.378 27.097 36.545 1.00 43.98 100 ALA A O 1
ATOM 789 N N . TYR A 1 102 ? 29.806 27.408 34.388 1.00 43.14 101 TYR A N 1
ATOM 790 C CA . TYR A 1 102 ? 29.205 28.725 34.541 1.00 43.22 101 TYR A CA 1
ATOM 791 C C . TYR A 1 102 ? 28.120 28.971 33.487 1.00 42.17 101 TYR A C 1
ATOM 792 O O . TYR A 1 102 ? 28.198 28.445 32.384 1.00 42.64 101 TYR A O 1
ATOM 801 N N . ALA A 1 103 ? 27.113 29.765 33.842 1.00 42.03 102 ALA A N 1
ATOM 802 C CA . ALA A 1 103 ? 26.010 30.112 32.932 1.00 41.55 102 ALA A CA 1
ATOM 803 C C . ALA A 1 103 ? 26.434 31.014 31.762 1.00 41.48 102 ALA A C 1
ATOM 804 O O . ALA A 1 103 ? 25.774 31.024 30.724 1.00 42.27 102 ALA A O 1
ATOM 806 N N . GLU A 1 104 ? 27.528 31.753 31.935 1.00 40.90 103 GLU A N 1
ATOM 807 C CA . GLU A 1 104 ? 28.039 32.671 30.934 1.00 40.77 103 GLU A CA 1
ATOM 808 C C . GLU A 1 104 ? 29.534 32.857 31.124 1.00 40.72 103 GLU A C 1
ATOM 809 O O . GLU A 1 104 ? 30.005 32.936 32.259 1.00 41.05 103 GLU A O 1
ATOM 815 N N . GLY A 1 105 ? 30.272 32.904 30.017 1.00 40.73 104 GLY A N 1
ATOM 816 C CA . GLY A 1 105 ? 31.726 33.052 30.046 1.00 40.92 104 GLY A CA 1
ATOM 817 C C . GLY A 1 105 ? 32.336 32.438 28.799 1.00 41.23 104 GLY A C 1
ATOM 818 O O . GLY A 1 105 ? 31.597 32.138 27.857 1.00 40.79 104 GLY A O 1
ATOM 819 N N . PRO A 1 106 ? 33.680 32.240 28.778 1.00 42.15 105 PRO A N 1
ATOM 820 C CA . PRO A 1 106 ? 34.338 31.656 27.591 1.00 42.29 105 PRO A CA 1
ATOM 821 C C . PRO A 1 106 ? 33.778 30.308 27.148 1.00 43.42 105 PRO A C 1
ATOM 822 O O . PRO A 1 106 ? 33.282 29.540 27.977 1.00 43.56 105 PRO A O 1
ATOM 826 N N . ASP A 1 107 ? 33.847 30.047 25.843 1.00 44.55 106 ASP A N 1
ATOM 827 C CA . ASP A 1 107 ? 33.352 28.793 25.274 1.00 44.66 106 ASP A CA 1
ATOM 828 C C . ASP A 1 107 ? 34.316 27.700 25.687 1.00 43.83 106 ASP A C 1
ATOM 829 O O . ASP A 1 107 ? 35.514 27.948 25.828 1.00 42.76 106 ASP A O 1
ATOM 834 N N . ILE A 1 108 ? 33.778 26.504 25.893 1.00 44.14 107 ILE A N 1
ATOM 835 C CA . ILE A 1 108 ? 34.545 25.355 26.338 1.00 43.15 107 ILE A CA 1
ATOM 836 C C . ILE A 1 108 ? 35.126 24.636 25.134 1.00 43.68 107 ILE A C 1
ATOM 837 O O . ILE A 1 108 ? 34.359 24.173 24.299 1.00 43.71 107 ILE A O 1
ATOM 842 N N . ILE A 1 109 ? 36.460 24.581 25.040 1.00 43.89 108 ILE A N 1
ATOM 843 C CA . ILE A 1 109 ? 37.175 23.865 23.982 1.00 43.36 1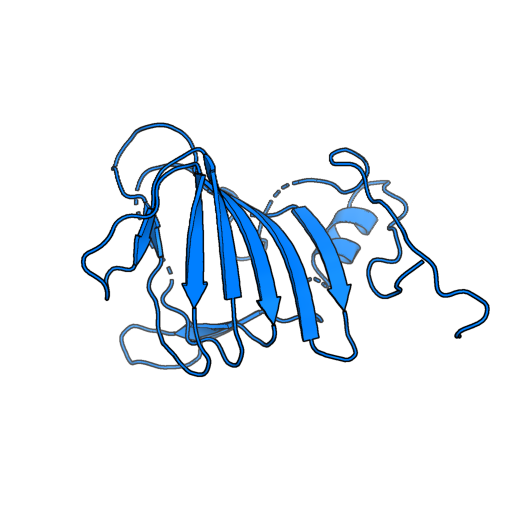08 ILE A CA 1
ATOM 844 C C . ILE A 1 109 ? 37.904 22.750 24.719 1.00 43.65 108 ILE A C 1
ATOM 845 O O . ILE A 1 109 ? 38.579 23.031 25.715 1.00 45.32 108 ILE A O 1
ATOM 850 N N . THR A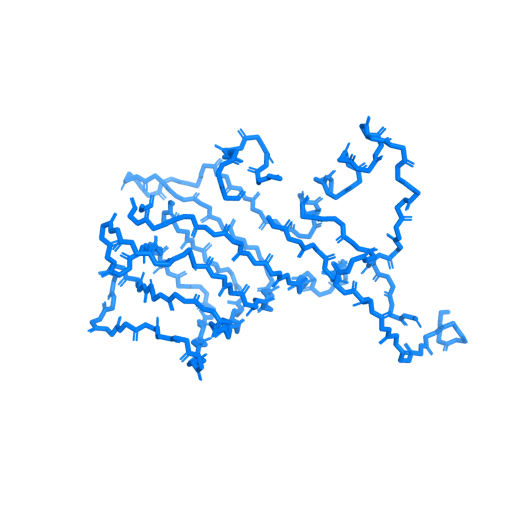 1 110 ? 37.775 21.504 24.260 1.00 43.37 109 THR A N 1
ATOM 851 C CA . THR A 1 110 ? 38.446 20.355 24.891 1.00 42.62 109 THR A CA 1
ATOM 852 C C . THR A 1 110 ? 39.062 19.420 23.867 1.00 42.10 109 THR A C 1
ATOM 853 O O . THR A 1 110 ? 38.452 19.175 22.836 1.00 42.68 109 THR A O 1
ATOM 857 N N . PHE A 1 111 ? 40.260 18.909 24.168 1.00 41.93 110 PHE A N 1
ATOM 858 C CA . PHE A 1 111 ? 40.984 17.953 23.332 1.00 40.37 110 PHE A CA 1
ATOM 859 C C . PHE A 1 111 ? 40.666 16.620 23.974 1.00 39.93 110 PHE A C 1
ATOM 860 O O . PHE A 1 111 ? 41.052 16.393 25.110 1.00 38.71 110 PHE A O 1
ATOM 868 N N . ASN A 1 112 ? 39.991 15.749 23.227 1.00 41.48 111 ASN A N 1
ATOM 869 C CA . ASN A 1 112 ? 39.513 14.464 23.701 1.00 42.15 111 ASN A CA 1
ATOM 870 C C . ASN A 1 112 ? 40.083 13.280 22.951 1.00 42.02 111 ASN A C 1
ATOM 871 O O . ASN A 1 112 ? 40.239 13.364 21.741 1.00 42.72 111 ASN A O 1
ATOM 876 N N . ILE A 1 113 ? 40.390 12.199 23.675 1.00 41.37 112 ILE A N 1
ATOM 877 C CA . ILE A 1 113 ? 40.875 10.942 23.117 1.00 40.06 112 ILE A CA 1
ATOM 878 C C . ILE A 1 113 ? 39.896 9.953 23.722 1.00 40.98 112 ILE A C 1
ATOM 879 O O . ILE A 1 113 ? 40.016 9.626 24.896 1.00 42.35 112 ILE A O 1
ATOM 884 N N . VAL A 1 114 ? 38.923 9.522 22.921 1.00 39.76 113 VAL A N 1
ATOM 885 C CA . VAL A 1 114 ? 37.863 8.632 23.340 1.00 39.79 113 VAL A CA 1
ATOM 886 C C . VAL A 1 114 ? 38.026 7.237 22.748 1.00 40.95 113 VAL A C 1
ATOM 887 O O . VAL A 1 114 ? 38.025 7.106 21.537 1.00 41.72 113 VAL A O 1
ATOM 891 N N . ALA A 1 115 ? 38.145 6.222 23.610 1.00 40.26 114 ALA A N 1
ATOM 892 C CA . ALA A 1 115 ? 38.278 4.828 23.219 1.00 40.49 114 ALA A CA 1
ATOM 893 C C . ALA A 1 115 ? 36.933 4.179 23.501 1.00 42.30 114 ALA A C 1
ATOM 894 O O . ALA A 1 115 ? 36.476 4.248 24.621 1.00 44.53 114 ALA A O 1
ATOM 896 N N . GLY A 1 116 ? 36.296 3.578 22.499 1.00 43.64 115 GLY A N 1
ATOM 897 C CA . GLY A 1 116 ? 34.998 2.912 22.662 1.00 45.56 115 GLY A CA 1
ATOM 898 C C . GLY A 1 116 ? 33.827 3.793 22.267 1.00 47.98 115 GLY A C 1
ATOM 899 O O . GLY A 1 116 ? 34.016 4.903 21.742 1.00 50.04 115 GLY A O 1
ATOM 900 N N . GLU A 1 117 ? 32.621 3.311 22.569 1.00 47.87 116 GLU A N 1
ATOM 901 C CA . GLU A 1 117 ? 31.384 4.000 22.217 1.00 47.43 116 GLU A CA 1
ATOM 902 C C . GLU A 1 117 ? 30.803 4.808 23.360 1.00 47.82 116 GLU A C 1
ATOM 903 O O . GLU A 1 117 ? 31.049 4.493 24.516 1.00 48.23 116 GLU A O 1
ATOM 909 N N . LEU A 1 118 ? 30.032 5.840 22.999 1.00 48.73 117 LEU A N 1
ATOM 910 C CA . LEU A 1 118 ? 29.320 6.736 23.917 1.00 48.66 117 LEU A CA 1
ATOM 911 C C . LEU A 1 118 ? 27.834 6.402 23.773 1.00 47.02 117 LEU A C 1
ATOM 912 O O . LEU A 1 118 ? 27.242 6.732 22.750 1.00 46.82 117 LEU A O 1
ATOM 917 N N . LEU A 1 119 ? 27.254 5.742 24.774 1.00 46.02 118 LEU A N 1
ATOM 918 C CA . LEU A 1 119 ? 25.837 5.355 24.791 1.00 45.79 118 LEU A CA 1
ATOM 919 C C . LEU A 1 119 ? 25.051 6.434 25.540 1.00 44.95 118 LEU A C 1
ATOM 920 O O . LEU A 1 119 ? 25.137 6.511 26.759 1.00 45.53 118 LEU A O 1
ATOM 925 N N . TYR A 1 120 ? 24.303 7.268 24.815 1.00 44.47 119 TYR A N 1
ATOM 926 C CA . TYR A 1 120 ? 23.512 8.363 25.421 1.00 44.53 119 TYR A CA 1
ATOM 927 C C . TYR A 1 120 ? 22.256 7.788 26.057 1.00 44.31 119 TYR A C 1
ATOM 928 O O . TYR A 1 120 ? 21.637 6.903 25.468 1.00 43.32 119 TYR A O 1
ATOM 937 N N . LEU A 1 121 ? 21.894 8.311 27.238 1.00 45.85 120 LEU A N 1
ATOM 938 C CA . LEU A 1 121 ? 20.758 7.826 28.033 1.00 46.87 120 LEU A CA 1
ATOM 939 C C . LEU A 1 121 ? 19.625 8.809 28.336 1.00 47.75 120 LEU A C 1
ATOM 940 O O . LEU A 1 121 ? 19.836 10.018 28.286 1.00 49.36 120 LEU A O 1
ATOM 945 N N . ASP A 1 122 ? 18.441 8.255 28.655 1.00 48.23 121 ASP A N 1
ATOM 946 C CA . ASP A 1 122 ? 17.230 9.001 29.066 1.00 48.69 121 ASP A CA 1
ATOM 947 C C . ASP A 1 122 ? 17.277 9.144 30.570 1.00 49.59 121 ASP A C 1
ATOM 948 O O . ASP A 1 122 ? 18.168 8.574 31.206 1.00 49.81 121 ASP A O 1
ATOM 951 N N . ASP A 1 123 ? 16.328 9.903 31.138 1.00 50.22 122 ASP A N 1
ATOM 952 C CA . ASP A 1 123 ? 16.163 10.034 32.595 1.00 50.70 122 ASP A CA 1
ATOM 953 C C . ASP A 1 123 ? 15.727 8.643 33.106 1.00 51.50 122 ASP A C 1
ATOM 954 O O . ASP A 1 123 ? 16.231 8.181 34.135 1.00 51.45 122 ASP A O 1
ATOM 959 N N . LYS A 1 124 ? 14.848 7.960 32.342 1.00 52.04 123 LYS A N 1
ATOM 960 C CA . LYS A 1 124 ? 14.397 6.580 32.639 1.00 52.01 123 LYS A CA 1
ATOM 961 C C . LYS A 1 124 ? 15.498 5.491 32.390 1.00 51.84 123 LYS A C 1
ATOM 962 O O . LYS A 1 124 ? 15.193 4.295 32.383 1.00 52.44 123 LYS A O 1
ATOM 964 N N . ASP A 1 125 ? 16.737 5.928 32.111 1.00 51.75 124 ASP A N 1
ATOM 965 C CA . ASP A 1 125 ? 17.965 5.150 31.943 1.00 51.16 124 ASP A CA 1
ATOM 966 C C . ASP A 1 125 ? 18.067 4.346 30.609 1.00 50.62 124 ASP A C 1
ATOM 967 O O . ASP A 1 125 ? 19.004 3.561 30.445 1.00 50.74 124 ASP A O 1
ATOM 972 N N . ASN A 1 126 ? 17.166 4.597 29.646 1.00 49.82 125 ASN A N 1
ATOM 973 C CA . ASN A 1 126 ? 17.170 3.911 28.343 1.00 49.53 125 ASN A CA 1
ATOM 974 C C . ASN A 1 126 ? 18.263 4.424 27.411 1.00 49.00 125 ASN A C 1
ATOM 975 O O . ASN A 1 126 ? 18.526 5.615 27.399 1.00 48.26 125 ASN A O 1
ATOM 980 N N . ILE A 1 127 ? 18.850 3.532 26.604 1.00 48.24 126 ILE A N 1
ATOM 981 C CA . ILE A 1 127 ? 19.870 3.894 25.613 1.00 47.41 126 ILE A CA 1
ATOM 982 C C . ILE A 1 127 ? 19.120 4.482 24.423 1.00 47.09 126 ILE A C 1
ATOM 983 O O . ILE A 1 127 ? 18.352 3.767 23.783 1.00 47.63 126 ILE A O 1
ATOM 988 N N . ILE A 1 128 ? 19.334 5.774 24.143 1.00 46.30 127 ILE A N 1
ATOM 989 C CA . ILE A 1 128 ? 18.662 6.502 23.030 1.00 45.06 127 ILE A CA 1
ATOM 990 C C . ILE A 1 128 ? 19.542 6.669 21.786 1.00 45.24 127 ILE A C 1
ATOM 991 O O . ILE A 1 128 ? 19.069 6.442 20.670 1.00 46.17 127 ILE A O 1
ATOM 996 N N . ALA A 1 129 ? 20.796 7.073 21.985 1.00 44.26 128 ALA A N 1
ATOM 997 C CA . ALA A 1 129 ? 21.749 7.302 20.901 1.00 43.89 128 ALA A CA 1
ATOM 998 C C . ALA A 1 129 ? 23.090 6.689 21.231 1.00 43.48 128 ALA A C 1
ATOM 999 O O . ALA A 1 129 ? 23.422 6.523 22.404 1.00 43.96 128 ALA A O 1
ATOM 1001 N N . VAL A 1 130 ? 23.838 6.343 20.184 1.00 42.85 129 VAL A N 1
ATOM 1002 C CA . VAL A 1 130 ? 25.167 5.765 20.300 1.00 42.15 129 VAL A CA 1
ATOM 1003 C C . VAL A 1 130 ? 26.104 6.507 19.359 1.00 41.80 129 VAL A C 1
ATOM 1004 O O . VAL A 1 130 ? 25.740 6.733 18.206 1.00 42.54 129 VAL A O 1
ATOM 1008 N N . GLU A 1 131 ? 27.259 6.934 19.871 1.00 40.83 130 GLU A N 1
ATOM 1009 C CA . GLU A 1 131 ? 28.297 7.585 19.076 1.00 40.18 130 GLU A CA 1
ATOM 1010 C C . GLU A 1 131 ? 29.526 6.713 19.146 1.00 39.27 130 GLU A C 1
ATOM 1011 O O . GLU A 1 131 ? 29.946 6.322 20.238 1.00 37.25 130 GLU A O 1
ATOM 1017 N N . ASN A 1 132 ? 30.088 6.430 17.972 1.00 37.51 131 ASN A N 1
ATOM 1018 C CA . ASN A 1 132 ? 31.250 5.593 17.834 1.00 37.81 131 ASN A CA 1
ATOM 1019 C C . ASN A 1 132 ? 32.061 6.052 16.644 1.00 38.95 131 ASN A C 1
ATOM 1020 O O . ASN A 1 132 ? 31.743 7.091 16.060 1.00 39.76 131 ASN A O 1
ATOM 1025 N N . TRP A 1 133 ? 33.091 5.291 16.284 1.00 40.01 132 TRP A N 1
ATOM 1026 C CA . TRP A 1 133 ? 33.925 5.634 15.136 1.00 40.18 132 TRP A CA 1
ATOM 1027 C C . TRP A 1 133 ? 33.119 5.665 13.823 1.00 40.48 132 TRP A C 1
ATOM 1028 O O . TRP A 1 133 ? 33.455 6.447 12.936 1.00 40.50 132 TRP A O 1
ATOM 1039 N N . LYS A 1 134 ? 32.113 4.781 13.693 1.00 40.73 133 LYS A N 1
ATOM 1040 C CA . LYS A 1 134 ? 31.270 4.707 12.494 1.00 41.69 133 LYS A CA 1
ATOM 1041 C C . LYS A 1 134 ? 30.428 5.971 12.345 1.00 41.53 133 LYS A C 1
ATOM 1042 O O . LYS A 1 134 ? 30.397 6.554 11.263 1.00 41.55 133 LYS A O 1
ATOM 1048 N N . THR A 1 135 ? 29.770 6.389 13.431 1.00 40.79 134 THR A N 1
ATOM 1049 C CA . THR A 1 135 ? 28.953 7.619 13.433 1.00 40.72 134 THR A CA 1
ATOM 1050 C C . THR A 1 135 ? 29.847 8.870 13.251 1.00 41.30 134 THR A C 1
ATOM 1051 O O . THR A 1 135 ? 29.412 9.859 12.652 1.00 40.72 134 THR A O 1
ATOM 1055 N N . SER A 1 136 ? 31.073 8.820 13.795 1.00 41.44 135 SER A N 1
ATOM 1056 C CA . SER A 1 136 ? 32.076 9.886 13.653 1.00 41.06 135 SER A CA 1
ATOM 1057 C C . SER A 1 136 ? 32.526 10.021 12.195 1.00 41.73 135 SER A C 1
ATOM 1058 O O . SER A 1 136 ? 32.631 11.135 11.653 1.00 41.56 135 SER A O 1
ATOM 1069 N N . ASP A 1 138 ? 30.840 8.778 9.532 1.00 45.22 137 ASP A N 1
ATOM 1070 C CA . ASP A 1 138 ? 29.655 9.149 8.739 1.00 46.46 137 ASP A CA 1
ATOM 1071 C C . ASP A 1 138 ? 29.478 10.654 8.743 1.00 45.80 137 ASP A C 1
ATOM 1072 O O . ASP A 1 138 ? 29.308 11.239 7.685 1.00 46.56 137 ASP A O 1
ATOM 1077 N N . ARG A 1 139 ? 29.554 11.266 9.923 1.00 44.31 138 ARG A N 1
ATOM 1078 C CA . ARG A 1 139 ? 29.429 12.720 10.065 1.00 43.82 138 ARG A CA 1
ATOM 1079 C C . ARG A 1 139 ? 30.561 13.457 9.320 1.00 43.29 138 ARG A C 1
ATOM 1080 O O . ARG A 1 139 ? 30.283 14.387 8.570 1.00 42.79 138 ARG A O 1
ATOM 1088 N N . TYR A 1 140 ? 31.808 13.018 9.517 1.00 44.01 139 TYR A N 1
ATOM 1089 C CA . TYR A 1 140 ? 32.975 13.616 8.843 1.00 43.80 139 TYR A CA 1
ATOM 1090 C C . TYR A 1 140 ? 32.833 13.543 7.315 1.00 43.61 139 TYR A C 1
ATOM 1091 O O . TYR A 1 140 ? 32.962 14.562 6.640 1.00 44.53 139 TYR A O 1
ATOM 1100 N N . LEU A 1 141 ? 32.524 12.357 6.795 1.00 43.21 140 LEU A N 1
ATOM 1101 C CA . LEU A 1 141 ? 32.327 12.161 5.347 1.00 42.94 140 LEU A CA 1
ATOM 1102 C C . LEU A 1 141 ? 31.053 12.852 4.809 1.00 43.55 140 LEU A C 1
ATOM 1103 O O . LEU A 1 141 ? 31.076 13.311 3.669 1.00 45.70 140 LEU A O 1
ATOM 1108 N N . ASN A 1 142 ? 29.961 12.904 5.589 1.00 44.55 141 ASN A N 1
ATOM 1109 C CA . ASN A 1 142 ? 28.708 13.596 5.163 1.00 45.97 141 ASN A CA 1
ATOM 1110 C C . ASN A 1 142 ? 28.892 15.119 5.019 1.00 45.55 141 ASN A C 1
ATOM 1111 O O . ASN A 1 142 ? 28.346 15.708 4.086 1.00 45.42 141 ASN A O 1
ATOM 1116 N N . TYR A 1 143 ? 29.631 15.739 5.946 1.00 45.28 142 TYR A N 1
ATOM 1117 C CA . TYR A 1 143 ? 29.928 17.187 5.896 1.00 45.80 142 TYR A CA 1
ATOM 1118 C C . TYR A 1 143 ? 30.843 17.506 4.730 1.00 47.01 142 TYR A C 1
ATOM 1119 O O . TYR A 1 143 ? 30.635 18.516 4.052 1.00 48.12 142 TYR A O 1
ATOM 1128 N N . CYS A 1 144 ? 31.886 16.689 4.556 1.00 47.19 143 CYS A N 1
ATOM 1129 C CA . CYS A 1 144 ? 32.833 16.848 3.443 1.00 47.24 143 CYS A CA 1
ATOM 1130 C C . CYS A 1 144 ? 32.132 16.756 2.091 1.00 45.75 143 CYS A C 1
ATOM 1131 O O . CYS A 1 144 ? 32.360 17.614 1.247 1.00 45.44 143 CYS A O 1
ATOM 1134 N N . LYS A 1 145 ? 31.291 15.729 1.912 1.00 45.03 144 LYS A N 1
ATOM 1135 C CA . LYS A 1 145 ? 30.525 15.526 0.660 1.00 44.67 144 LYS A CA 1
ATOM 1136 C C . LYS A 1 145 ? 29.465 16.609 0.447 1.00 44.49 144 LYS A C 1
ATOM 1137 O O . LYS A 1 145 ? 29.172 16.935 -0.700 1.00 45.63 144 LYS A O 1
ATOM 1139 N N . ALA A 1 146 ? 28.869 17.117 1.536 1.00 44.51 145 ALA A N 1
ATOM 1140 C CA . ALA A 1 146 ? 27.878 18.207 1.483 1.00 44.08 145 ALA A CA 1
ATOM 1141 C C . ALA A 1 146 ? 28.532 19.482 0.938 1.00 44.82 145 ALA A C 1
ATOM 1142 O O . ALA A 1 146 ? 27.932 20.174 0.117 1.00 46.49 145 ALA A O 1
ATOM 1144 N N . HIS A 1 147 ? 29.763 19.756 1.384 1.00 45.64 146 HIS A N 1
ATOM 1145 C CA . HIS A 1 147 ? 30.583 20.893 0.941 1.00 46.64 146 HIS A CA 1
ATOM 1146 C C . HIS A 1 147 ? 31.472 20.386 -0.208 1.00 47.20 146 HIS A C 1
ATOM 1147 O O . HIS A 1 147 ? 31.204 19.306 -0.748 1.00 48.71 146 HIS A O 1
ATOM 1154 N N . GLY A 1 148 ? 32.487 21.148 -0.626 1.00 46.96 147 GLY A N 1
ATOM 1155 C CA . GLY A 1 148 ? 33.412 20.718 -1.706 1.00 47.08 147 GLY A CA 1
ATOM 1156 C C . GLY A 1 148 ? 34.777 20.344 -1.155 1.00 47.01 147 GLY A C 1
ATOM 1157 O O . GLY A 1 148 ? 35.797 20.688 -1.764 1.00 47.14 147 GLY A O 1
ATOM 1158 N N . ILE A 1 149 ? 34.787 19.601 -0.042 1.00 46.30 148 ILE A N 1
ATOM 1159 C CA . ILE A 1 149 ? 36.005 19.206 0.656 1.00 46.34 148 ILE A CA 1
ATOM 1160 C C . ILE A 1 149 ? 36.399 17.765 0.340 1.00 46.87 148 ILE A C 1
ATOM 1161 O O . ILE A 1 149 ? 35.597 16.850 0.546 1.00 46.83 148 ILE A O 1
ATOM 1166 N N . ARG A 1 150 ? 37.612 17.569 -0.189 1.00 47.17 149 ARG A N 1
ATOM 1167 C CA . ARG A 1 150 ? 38.124 16.236 -0.475 1.00 47.06 149 ARG A CA 1
ATOM 1168 C C . ARG A 1 150 ? 38.422 15.714 0.929 1.00 47.73 149 ARG A C 1
ATOM 1169 O O . ARG A 1 150 ? 39.217 16.346 1.639 1.00 48.48 149 ARG A O 1
ATOM 1172 N N . PRO A 1 151 ? 37.758 14.616 1.365 1.00 47.34 150 PRO A N 1
ATOM 1173 C CA . PRO A 1 151 ? 38.012 14.155 2.728 1.00 46.45 150 P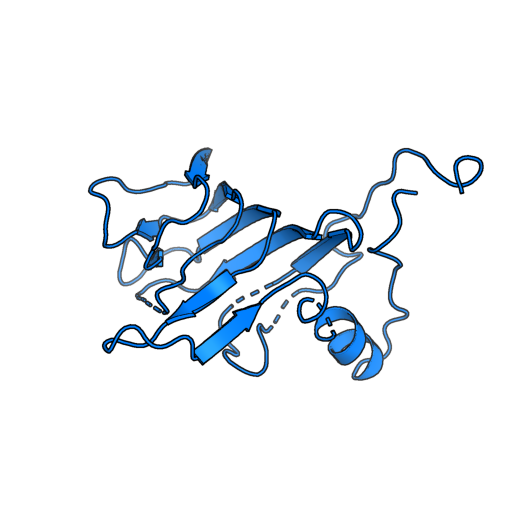RO A CA 1
ATOM 1174 C C . PRO A 1 151 ? 39.338 13.412 2.867 1.00 46.78 150 PRO A C 1
ATOM 1175 O O . PRO A 1 151 ? 39.759 12.736 1.922 1.00 47.27 150 PRO A O 1
ATOM 1179 N N . LYS A 1 152 ? 39.974 13.571 4.032 1.00 46.91 151 LYS A N 1
ATOM 1180 C CA . LYS A 1 152 ? 41.236 12.905 4.378 1.00 45.92 151 LYS A CA 1
ATOM 1181 C C . LYS A 1 152 ? 40.945 11.559 5.011 1.00 45.63 151 LYS A C 1
ATOM 1182 O O . LYS A 1 152 ? 39.864 11.355 5.557 1.00 44.72 151 LYS A O 1
ATOM 1188 N N . ASP A 1 153 ? 41.923 10.654 4.931 1.00 46.89 152 ASP A N 1
ATOM 1189 C CA . ASP A 1 153 ? 41.812 9.313 5.492 1.00 47.58 152 ASP A CA 1
ATOM 1190 C C . ASP A 1 153 ? 42.229 9.349 6.961 1.00 48.09 152 ASP A C 1
ATOM 1191 O O . ASP A 1 153 ? 43.401 9.149 7.299 1.00 49.49 152 ASP A O 1
ATOM 1196 N N . LEU A 1 154 ? 41.251 9.594 7.832 1.00 48.28 153 LEU A N 1
ATOM 1197 C CA . LEU A 1 154 ? 41.480 9.606 9.278 1.00 48.43 153 LEU A CA 1
ATOM 1198 C C . LEU A 1 154 ? 41.546 8.151 9.833 1.00 51.79 153 LEU A C 1
ATOM 1199 O O . LEU A 1 154 ? 41.926 7.952 10.994 1.00 52.57 153 LEU A O 1
ATOM 1204 N N . SER A 1 155 ? 41.151 7.153 9.025 1.00 55.74 154 SER A N 1
ATOM 1205 C CA . SER A 1 155 ? 41.197 5.733 9.390 1.00 57.66 154 SER A CA 1
ATOM 1206 C C . SER A 1 155 ? 42.628 5.198 9.488 1.00 59.49 154 SER A C 1
ATOM 1207 O O . SER A 1 155 ? 42.899 4.443 10.404 1.00 62.11 154 SER A O 1
ATOM 1209 N N . THR A 1 156 ? 43.525 5.572 8.568 1.00 62.32 155 THR A N 1
ATOM 1210 C CA . THR A 1 156 ? 44.937 5.110 8.594 1.00 64.97 155 THR A CA 1
ATOM 1211 C C . THR A 1 156 ? 45.842 6.000 9.443 1.00 67.67 155 THR A C 1
ATOM 1212 O O . THR A 1 156 ? 45.500 7.157 9.730 1.00 66.87 155 THR A O 1
ATOM 1216 N N . PHE A 1 157 ? 46.999 5.423 9.802 1.00 70.66 156 PHE A N 1
ATOM 1217 C CA . PHE A 1 157 ? 48.072 6.047 10.577 1.00 72.46 156 PHE A CA 1
ATOM 1218 C C . PHE A 1 157 ? 49.214 6.217 9.585 1.00 73.80 156 PHE A C 1
ATOM 1219 O O . PHE A 1 157 ? 50.062 5.335 9.463 1.00 73.91 156 PHE A O 1
ATOM 1227 N N . GLU A 1 158 ? 49.218 7.347 8.874 1.00 75.64 157 GLU A N 1
ATOM 1228 C CA . GLU A 1 158 ? 50.203 7.622 7.823 1.00 77.11 157 GLU A CA 1
ATOM 1229 C C . GLU A 1 158 ? 50.482 9.111 7.636 1.00 76.87 157 GLU A C 1
ATOM 1230 O O . GLU A 1 158 ? 51.641 9.519 7.531 1.00 77.27 157 GLU A O 1
#

Organism: Cupriavidus pinatubonensis (strain JMP 134 / LMG 1197) (NCBI:txid264198)

CATH classification: 2.60.120.10

Solvent-accessible surface area: 8856 Å² total

Sequence (151 aa):
LFESINTGCLDGNDTPWPFAPYSNDVVKYFKIDPVRGETITLLKAPAGEPRHHHHTGTVIVYTVQGSWRYKEHDWVAHAGSVVYETASTRHTPQSAYAEGPDIITFNIVAGELLYLDDKDNIIAVENWKTSDRYLNYCKAHGIRPKDLSTFE

Nearest PDB structures (foldseek):
  3ebr-assembly1_A  TM=1.007E+00  e=8.581E-27  Cupriavidus pinatubonensis JMP134
  3cjx-assembly1_A  TM=8.819E-01  e=1.083E-09  Cupriavidus pinatubonensis JMP134
  5bpx-assembly1_A  TM=8.484E-01  e=9.258E-10  Alcaligenes sp.
  2pyt-assembly1_B  TM=6.834E-01  e=2.748E-03  Salmonella enterica subsp. enterica serovar Typhimurium str. LT2
  4axo-assembly1_B  TM=7.199E-01  e=8.684E-03  Clostridioides difficile 630

InterPro domains:
  IPR011051 RmlC-like cupin domain superfamily [SSF51182] (11-139)
  IPR014710 RmlC-like jelly roll fold [G3DSA:2.60.120.10] (1-158)
  IPR025979 ChrR-like cupin domain [PF12973] (13-103)

Foldseek 3Di:
DVVPADADDQDPVNWDDAPPPPGPQKWTWQAQAPPQFKTKIKIKHFAAWWKWFFAAKKKKAWCAAKKDWPVDDDIAGHRGIDIGGGGDITIIHHPDRHDDITIMTMIGGGKIFTADPVGDGDDIDTSVNCVVRVVVCVVDVHDGDCSHGND

Secondary structure (DSSP, 8-state):
-TTT-------GGGS----TTT-S---EEEEEETTTTEEEEEEEE------EEESS-EEEEEEES-EEETTSS--BPTT-EEEEPSSEEE-EEESSSSSSPEEEEEEEES-EEEE-TT--EEEEE-TTT--HHHHHHHHTTPPPP--SS--

Radius of gyration: 15.88 Å; Cα contacts (8 Å, |Δi|>4): 329; chains: 1; bounding box: 40×35×45 Å

B-factor: mean 48.52, std 8.08, range [29.27, 84.51]